Protein AF-A0A2U1K1A1-F1 (afdb_monomer_lite)

Structure (mmCIF, N/CA/C/O backbone):
data_AF-A0A2U1K1A1-F1
#
_entry.id   AF-A0A2U1K1A1-F1
#
loop_
_atom_site.group_PDB
_atom_site.id
_atom_site.type_symbol
_atom_site.label_atom_id
_atom_site.label_alt_id
_atom_site.label_comp_id
_atom_site.label_asym_id
_atom_site.label_entity_id
_atom_site.label_seq_id
_atom_site.pdbx_PDB_ins_code
_atom_site.Cartn_x
_atom_site.Cartn_y
_atom_site.Cartn_z
_atom_site.occupancy
_atom_site.B_iso_or_equiv
_atom_site.auth_seq_id
_atom_site.auth_comp_id
_atom_site.auth_asym_id
_atom_site.auth_atom_id
_atom_site.pdbx_PDB_model_num
ATOM 1 N N . MET A 1 1 ? 5.881 7.311 19.496 1.00 41.12 1 MET A N 1
ATOM 2 C CA . MET A 1 1 ? 6.288 6.744 18.192 1.00 41.12 1 MET A CA 1
ATOM 3 C C . MET A 1 1 ? 5.574 5.404 17.984 1.00 41.12 1 MET A C 1
ATOM 5 O O . MET A 1 1 ? 6.234 4.390 17.945 1.00 41.12 1 MET A O 1
ATOM 9 N N . ALA A 1 2 ? 4.234 5.374 17.932 1.00 51.03 2 ALA A N 1
ATOM 10 C CA . ALA A 1 2 ? 3.464 4.131 18.134 1.00 51.03 2 ALA A CA 1
ATOM 11 C C . ALA A 1 2 ? 2.383 3.865 17.063 1.00 51.03 2 ALA A C 1
ATOM 13 O O . ALA A 1 2 ? 1.379 3.236 17.365 1.00 51.03 2 ALA A O 1
ATOM 14 N N . ASN A 1 3 ? 2.528 4.383 15.834 1.00 74.25 3 ASN A N 1
ATOM 15 C CA . ASN A 1 3 ? 1.494 4.192 14.803 1.00 74.25 3 ASN A CA 1
ATOM 16 C C . ASN A 1 3 ? 1.885 3.217 13.686 1.00 74.25 3 ASN A C 1
ATOM 18 O O . ASN A 1 3 ? 1.062 2.397 13.295 1.00 74.25 3 ASN A O 1
ATOM 22 N N . ILE A 1 4 ? 3.131 3.254 13.208 1.00 80.25 4 ILE A N 1
ATOM 23 C CA . ILE A 1 4 ? 3.575 2.371 12.118 1.00 80.25 4 ILE A CA 1
ATOM 24 C C . ILE A 1 4 ? 3.645 0.913 12.566 1.00 80.25 4 ILE A C 1
ATOM 26 O O . ILE A 1 4 ? 3.172 0.046 11.839 1.00 80.25 4 ILE A O 1
ATOM 30 N N . ASP A 1 5 ? 4.144 0.643 13.772 1.00 84.19 5 ASP A N 1
ATOM 31 C CA . ASP A 1 5 ? 4.191 -0.722 14.313 1.00 84.1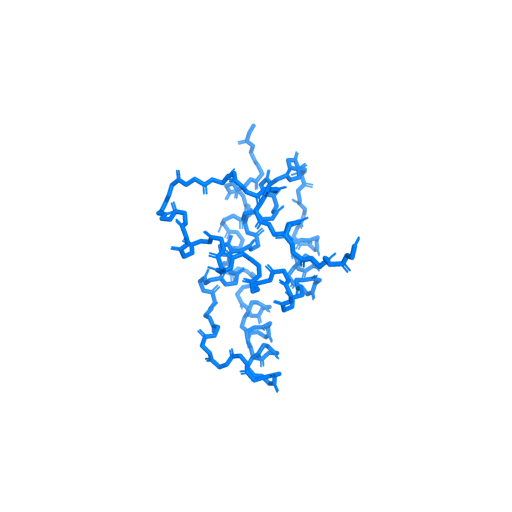9 5 ASP A CA 1
ATOM 32 C C . ASP A 1 5 ? 2.782 -1.330 14.405 1.00 84.19 5 ASP A C 1
ATOM 34 O O . ASP A 1 5 ? 2.551 -2.452 13.962 1.00 84.19 5 ASP A O 1
ATOM 38 N N . GLN A 1 6 ? 1.802 -0.535 14.843 1.00 86.12 6 GLN A N 1
ATOM 39 C CA . GLN A 1 6 ? 0.396 -0.935 14.885 1.00 86.12 6 GLN A CA 1
ATOM 40 C C . GLN A 1 6 ? -0.198 -1.162 13.480 1.00 86.12 6 GLN A C 1
ATOM 42 O O . GLN A 1 6 ? -0.974 -2.093 13.274 1.00 86.12 6 GLN A O 1
ATOM 47 N N . ILE A 1 7 ? 0.167 -0.344 12.486 1.00 87.56 7 ILE A N 1
ATOM 48 C CA . ILE A 1 7 ? -0.242 -0.574 11.090 1.00 87.56 7 ILE A CA 1
ATOM 49 C C . ILE A 1 7 ? 0.341 -1.894 10.570 1.00 87.56 7 ILE A C 1
ATOM 51 O O . ILE A 1 7 ? -0.359 -2.637 9.882 1.00 87.56 7 ILE A O 1
ATOM 55 N N . ARG A 1 8 ? 1.596 -2.209 10.916 1.00 89.31 8 ARG A N 1
ATOM 56 C CA . ARG A 1 8 ? 2.252 -3.472 10.541 1.00 89.31 8 ARG A CA 1
ATOM 57 C C . ARG A 1 8 ? 1.527 -4.687 11.110 1.00 89.31 8 ARG A C 1
ATOM 59 O O . ARG A 1 8 ? 1.343 -5.662 10.385 1.00 89.31 8 ARG A O 1
ATOM 66 N N . GLU A 1 9 ? 1.030 -4.605 12.340 1.00 90.88 9 GLU A N 1
ATOM 67 C CA . GLU A 1 9 ? 0.197 -5.658 12.938 1.00 90.88 9 GLU A CA 1
ATOM 68 C C . GLU A 1 9 ? -1.124 -5.868 12.181 1.00 90.88 9 GLU A C 1
ATOM 70 O O . GLU A 1 9 ? -1.597 -6.996 12.039 1.00 90.88 9 GLU A O 1
ATOM 75 N N . TRP A 1 10 ? -1.708 -4.803 11.625 1.00 92.62 10 TRP A N 1
ATOM 76 C CA . TRP A 1 10 ? -2.950 -4.894 10.854 1.00 92.62 10 TRP A CA 1
ATOM 77 C C . TRP A 1 10 ? -2.792 -5.490 9.455 1.00 92.62 10 TRP A C 1
ATOM 79 O O . TRP A 1 10 ? -3.819 -5.727 8.815 1.00 92.62 10 TRP A O 1
ATOM 89 N N . LYS A 1 11 ? -1.568 -5.787 8.983 1.00 92.94 11 LYS A N 1
ATOM 90 C CA . LYS A 1 11 ? -1.328 -6.353 7.640 1.00 92.94 11 LYS A CA 1
ATOM 91 C C . LYS A 1 11 ? -2.208 -7.576 7.369 1.00 92.94 11 LYS A C 1
ATOM 93 O O . LYS A 1 11 ? -2.818 -7.660 6.309 1.00 92.94 11 LYS A O 1
ATOM 98 N N . GLN A 1 12 ? -2.329 -8.493 8.333 1.00 93.06 12 GLN A N 1
ATOM 99 C CA . GLN A 1 12 ? -3.175 -9.686 8.178 1.00 93.06 12 GLN A CA 1
ATOM 100 C C . GLN A 1 12 ? -4.665 -9.340 8.071 1.00 93.06 12 GLN A C 1
ATOM 102 O O . GLN A 1 12 ? -5.376 -9.924 7.260 1.00 93.06 12 GLN A O 1
ATOM 107 N N . THR A 1 13 ? -5.133 -8.356 8.839 1.00 93.81 13 THR A N 1
ATOM 108 C CA . THR A 1 13 ? -6.533 -7.910 8.825 1.00 93.81 13 THR A CA 1
ATOM 109 C C . THR A 1 13 ? -6.914 -7.264 7.495 1.00 93.81 13 THR A C 1
ATOM 111 O O . THR A 1 13 ? -8.018 -7.477 7.000 1.00 93.81 13 THR A O 1
ATOM 114 N N . VAL A 1 14 ? -6.012 -6.474 6.903 1.00 94.88 14 VAL A N 1
ATOM 115 C CA . VAL A 1 14 ? -6.255 -5.785 5.622 1.00 94.88 14 VAL A CA 1
ATOM 116 C C . VAL A 1 14 ? -5.773 -6.573 4.405 1.00 94.88 14 VAL A C 1
ATOM 118 O O . VAL A 1 14 ? -5.956 -6.116 3.281 1.00 94.88 14 VAL A O 1
ATOM 121 N N . TYR A 1 15 ? -5.215 -7.768 4.599 1.00 95.31 15 TYR A N 1
ATOM 122 C CA . TYR A 1 15 ? -4.770 -8.654 3.525 1.00 95.31 15 TYR A CA 1
ATOM 123 C C . TYR A 1 15 ? -5.794 -8.842 2.390 1.00 95.31 15 TYR A C 1
ATOM 125 O O . TYR A 1 15 ? -5.406 -8.656 1.239 1.00 95.31 15 TYR A O 1
ATOM 133 N N . PRO A 1 16 ? -7.094 -9.123 2.642 1.00 95.31 16 PRO A N 1
ATOM 134 C CA . PRO A 1 16 ? -8.067 -9.246 1.551 1.00 95.31 16 PRO A CA 1
ATOM 135 C C . PRO A 1 16 ? -8.235 -7.948 0.745 1.00 95.31 16 PRO A C 1
ATOM 137 O O . PRO A 1 16 ? -8.493 -7.989 -0.453 1.00 95.31 16 PRO A O 1
ATOM 140 N N . VAL A 1 17 ? -8.049 -6.789 1.383 1.00 95.62 17 VAL A N 1
ATOM 141 C CA . VAL A 1 17 ? -8.103 -5.480 0.718 1.00 95.62 17 VAL A CA 1
ATOM 142 C C . VAL A 1 17 ? -6.870 -5.275 -0.162 1.00 95.62 17 VAL A C 1
ATOM 144 O O . VAL A 1 17 ? -6.988 -4.794 -1.286 1.00 95.62 17 VAL A O 1
ATOM 147 N N . LEU A 1 18 ? -5.691 -5.668 0.328 1.00 95.69 18 LEU A N 1
ATOM 148 C CA . LEU A 1 18 ? -4.449 -5.616 -0.446 1.00 95.69 18 LEU A CA 1
ATOM 149 C C . LEU A 1 18 ? -4.505 -6.545 -1.659 1.00 95.69 18 LEU A C 1
ATOM 151 O O . LEU A 1 18 ? -4.134 -6.125 -2.748 1.00 95.69 18 LEU A O 1
ATOM 155 N N . ALA A 1 19 ? -5.013 -7.768 -1.487 1.00 96.00 19 ALA A N 1
ATOM 156 C CA . ALA A 1 19 ? -5.207 -8.711 -2.584 1.00 96.00 19 ALA A CA 1
ATOM 157 C C . ALA A 1 19 ? -6.125 -8.121 -3.666 1.00 96.00 19 ALA A C 1
ATOM 159 O O . ALA A 1 19 ? -5.749 -8.083 -4.832 1.00 96.00 19 ALA A O 1
ATOM 160 N N . SER A 1 20 ? -7.263 -7.542 -3.267 1.00 96.38 20 SER A N 1
ATOM 161 C CA . SER A 1 20 ? -8.175 -6.873 -4.202 1.00 96.38 20 SER A CA 1
ATOM 162 C C . SER A 1 20 ? -7.523 -5.689 -4.931 1.00 96.38 20 SER A C 1
ATOM 164 O O . SER A 1 20 ? -7.777 -5.488 -6.116 1.00 96.38 20 SER A O 1
ATOM 166 N N . LYS A 1 21 ? -6.655 -4.921 -4.261 1.00 95.44 21 LYS A N 1
ATOM 167 C CA . LYS A 1 21 ? -5.913 -3.818 -4.891 1.00 95.44 21 LYS A CA 1
ATOM 168 C C . LYS A 1 21 ? -4.849 -4.316 -5.878 1.00 95.44 21 LYS A C 1
ATOM 170 O O . LYS A 1 21 ? -4.643 -3.693 -6.914 1.00 95.44 21 LYS A O 1
ATOM 175 N N . VAL A 1 22 ? -4.182 -5.428 -5.579 1.00 96.12 22 VAL A N 1
ATOM 176 C CA . VAL A 1 22 ? -3.234 -6.061 -6.510 1.00 96.12 22 VAL A CA 1
ATOM 177 C C . VAL A 1 22 ? -3.962 -6.573 -7.750 1.00 96.12 22 VAL A C 1
ATOM 179 O O . VAL A 1 22 ? -3.533 -6.282 -8.861 1.00 96.12 22 VAL A O 1
ATOM 182 N N . GLU A 1 23 ? -5.101 -7.246 -7.575 1.00 95.50 23 GLU A N 1
ATOM 183 C CA . GLU A 1 23 ? -5.954 -7.677 -8.689 1.00 95.50 23 GLU A CA 1
ATOM 184 C C . GLU A 1 23 ? -6.420 -6.489 -9.549 1.00 95.50 23 GLU A C 1
ATOM 186 O O . GLU A 1 23 ? -6.425 -6.578 -10.774 1.00 95.50 23 GLU A O 1
ATOM 191 N N . GLU A 1 24 ? -6.759 -5.352 -8.932 1.00 94.94 24 GLU A N 1
ATOM 192 C CA . GLU A 1 24 ? -7.078 -4.109 -9.647 1.00 94.94 24 GLU A CA 1
ATOM 193 C C . GLU A 1 24 ? -5.895 -3.622 -10.498 1.00 94.94 24 GLU A C 1
ATOM 195 O O . GLU A 1 24 ? -6.082 -3.248 -11.654 1.00 94.94 24 GLU A O 1
ATOM 200 N N . PHE A 1 25 ? -4.672 -3.649 -9.961 1.00 93.88 25 PHE A N 1
ATOM 201 C CA . PHE A 1 25 ? -3.473 -3.266 -10.711 1.00 93.88 25 PHE A CA 1
ATOM 202 C C . PHE A 1 25 ? -3.194 -4.225 -11.872 1.00 93.88 25 PHE A C 1
ATOM 204 O O . PHE A 1 25 ? -2.910 -3.768 -12.981 1.00 93.88 25 PHE A O 1
ATOM 211 N N . HIS A 1 26 ? -3.348 -5.532 -11.653 1.00 94.44 26 HIS A N 1
ATOM 212 C CA . HIS A 1 26 ? -3.242 -6.549 -12.705 1.00 94.44 26 HIS A CA 1
ATOM 213 C C . HIS A 1 26 ? -4.269 -6.303 -13.811 1.00 94.44 26 HIS A C 1
ATOM 215 O O . HIS A 1 26 ? -3.926 -6.298 -14.987 1.00 94.44 26 HIS A O 1
ATOM 221 N N . LEU A 1 27 ? -5.513 -5.979 -13.452 1.00 93.38 27 LEU A N 1
ATOM 222 C CA . LEU A 1 27 ? -6.576 -5.709 -14.422 1.00 93.38 27 LEU A CA 1
ATOM 223 C C . LEU A 1 27 ? -6.268 -4.513 -15.343 1.00 93.38 27 LEU A C 1
ATOM 225 O O . LEU A 1 27 ? -6.736 -4.470 -16.480 1.00 93.38 27 LEU A O 1
ATOM 229 N N . ILE A 1 28 ? -5.477 -3.548 -14.869 1.00 91.69 28 ILE A N 1
ATOM 230 C CA . ILE A 1 28 ? -5.053 -2.361 -15.631 1.00 91.69 28 ILE A CA 1
ATOM 231 C C . ILE A 1 28 ? -3.761 -2.639 -16.439 1.00 91.69 28 ILE A C 1
ATOM 233 O O . ILE A 1 28 ? -3.302 -1.787 -17.197 1.00 91.69 28 ILE A O 1
ATOM 237 N N . GLY A 1 29 ? -3.201 -3.850 -16.339 1.00 89.44 29 GLY A N 1
ATOM 238 C CA . GLY A 1 29 ? -2.039 -4.318 -17.101 1.00 89.44 29 GLY A CA 1
ATOM 239 C C . GLY A 1 29 ? -0.721 -4.333 -16.323 1.00 89.44 29 GLY A C 1
ATOM 240 O O . GLY A 1 29 ? 0.342 -4.447 -16.930 1.00 89.44 29 GLY A O 1
ATOM 241 N N . TYR A 1 30 ? -0.763 -4.204 -14.993 1.00 88.50 30 TYR A N 1
ATOM 242 C CA . TYR A 1 30 ? 0.422 -4.240 -14.128 1.00 88.50 30 TYR A CA 1
ATOM 243 C C . TYR A 1 30 ? 0.587 -5.598 -13.444 1.00 88.50 30 TYR A C 1
ATOM 245 O O . TYR A 1 30 ? 0.657 -5.680 -12.221 1.00 88.50 30 TYR A O 1
ATOM 253 N N . ASP A 1 31 ? 0.680 -6.664 -14.237 1.00 86.56 31 ASP A N 1
ATOM 254 C CA . ASP A 1 31 ? 0.664 -8.070 -13.789 1.00 86.56 31 ASP A CA 1
ATOM 255 C C . ASP A 1 31 ? 1.788 -8.452 -12.810 1.00 86.56 31 ASP A C 1
ATOM 257 O O . ASP A 1 31 ? 1.720 -9.473 -12.128 1.00 86.56 31 ASP A O 1
ATOM 261 N N . THR A 1 32 ? 2.849 -7.649 -12.735 1.00 88.44 32 THR A N 1
ATOM 262 C CA . THR A 1 32 ? 3.991 -7.908 -11.851 1.00 88.44 32 THR A CA 1
ATOM 263 C C . THR A 1 32 ? 3.782 -7.400 -10.430 1.00 88.44 32 THR A C 1
ATOM 265 O O . THR A 1 32 ? 4.617 -7.685 -9.581 1.00 88.44 32 THR A O 1
ATOM 268 N N . ALA A 1 33 ? 2.718 -6.636 -10.159 1.00 92.00 33 ALA A N 1
ATOM 269 C CA . ALA A 1 33 ? 2.490 -6.071 -8.834 1.00 92.00 33 ALA A CA 1
ATOM 270 C C . ALA A 1 33 ? 2.270 -7.173 -7.789 1.00 92.00 33 ALA A C 1
ATOM 272 O O . ALA A 1 33 ? 1.441 -8.065 -7.979 1.00 92.00 33 ALA A O 1
ATOM 273 N N . THR A 1 34 ? 2.982 -7.096 -6.667 1.00 94.56 34 THR A N 1
ATOM 274 C CA . THR A 1 34 ? 2.837 -8.040 -5.549 1.00 94.56 34 THR A CA 1
ATOM 275 C C . THR A 1 34 ? 2.205 -7.387 -4.322 1.00 94.56 34 THR A C 1
ATOM 277 O O . THR A 1 34 ? 2.269 -6.172 -4.123 1.00 94.56 34 THR A O 1
ATOM 280 N N . ILE A 1 35 ? 1.600 -8.206 -3.454 1.00 94.62 35 ILE A N 1
ATOM 281 C CA . ILE A 1 35 ? 1.019 -7.737 -2.185 1.00 94.62 35 ILE A CA 1
ATOM 282 C C . ILE A 1 35 ? 2.093 -7.075 -1.316 1.00 94.62 35 ILE A C 1
ATOM 284 O O . ILE A 1 35 ? 1.836 -6.041 -0.702 1.00 94.62 35 ILE A O 1
ATOM 288 N N . GLU A 1 36 ? 3.293 -7.650 -1.281 1.00 93.38 36 GLU A N 1
ATOM 289 C CA . GLU A 1 36 ? 4.448 -7.107 -0.571 1.00 93.38 36 GLU A CA 1
ATOM 290 C C . GLU A 1 36 ? 4.839 -5.717 -1.084 1.00 93.38 36 GLU A C 1
ATOM 292 O O . GLU A 1 36 ? 4.952 -4.799 -0.277 1.00 93.38 36 GLU A O 1
ATOM 297 N N . GLU A 1 37 ? 4.980 -5.520 -2.395 1.00 92.19 37 GLU A N 1
ATOM 298 C CA . GLU A 1 37 ? 5.339 -4.208 -2.957 1.00 92.19 37 GLU A CA 1
ATOM 299 C C . GLU A 1 37 ? 4.262 -3.154 -2.687 1.00 92.19 37 GLU A C 1
ATOM 301 O O . GLU A 1 37 ? 4.571 -2.036 -2.272 1.00 92.19 37 GLU A O 1
ATOM 306 N N . VAL A 1 38 ? 2.986 -3.509 -2.869 1.00 93.75 38 VAL A N 1
ATOM 307 C CA . VAL A 1 38 ? 1.859 -2.611 -2.576 1.00 93.75 38 VAL A CA 1
ATOM 308 C C . VAL A 1 38 ? 1.834 -2.237 -1.093 1.00 93.75 38 VAL A C 1
ATOM 310 O O . VAL A 1 38 ? 1.597 -1.076 -0.745 1.00 93.75 38 VAL A O 1
ATOM 313 N N . TRP A 1 39 ? 2.114 -3.197 -0.211 1.00 94.69 39 TRP A N 1
ATOM 314 C CA . TRP A 1 39 ? 2.189 -2.967 1.226 1.00 94.69 39 TRP A CA 1
ATOM 315 C C . TRP A 1 39 ? 3.334 -2.025 1.606 1.00 94.69 39 TRP A C 1
ATOM 317 O O . TRP A 1 39 ? 3.102 -1.037 2.302 1.00 94.69 39 TRP A O 1
ATOM 327 N N . GLU A 1 40 ? 4.550 -2.280 1.127 1.00 92.50 40 GLU A N 1
ATOM 328 C CA . GLU A 1 40 ? 5.708 -1.432 1.425 1.00 92.50 40 GLU A CA 1
ATOM 329 C C . GLU A 1 40 ? 5.542 -0.018 0.845 1.00 92.50 40 GLU A C 1
ATOM 331 O O . GLU A 1 40 ? 5.832 0.974 1.521 1.00 92.50 40 GLU A O 1
ATOM 336 N N . CYS A 1 41 ? 4.965 0.105 -0.355 1.00 92.12 41 CYS A N 1
ATOM 337 C CA . CYS A 1 41 ? 4.596 1.393 -0.943 1.00 92.12 41 CYS A CA 1
ATOM 338 C C . CYS A 1 41 ? 3.627 2.176 -0.041 1.00 92.12 41 CYS A C 1
ATOM 340 O O . CYS A 1 41 ? 3.792 3.383 0.180 1.00 92.12 41 CYS A O 1
ATOM 342 N N . LEU A 1 42 ? 2.614 1.497 0.504 1.00 92.25 42 LEU A N 1
ATOM 343 C CA . LEU A 1 42 ? 1.653 2.101 1.421 1.00 92.25 42 LEU A CA 1
ATOM 344 C C . LEU A 1 42 ? 2.324 2.542 2.728 1.00 92.25 42 LEU A C 1
ATOM 346 O O . LEU A 1 42 ? 2.100 3.669 3.168 1.00 92.25 42 LEU A O 1
ATOM 350 N N . ILE A 1 43 ? 3.166 1.699 3.328 1.00 90.62 43 ILE A N 1
ATOM 351 C CA . ILE A 1 43 ? 3.892 2.026 4.564 1.00 90.62 43 ILE A CA 1
ATOM 352 C C . ILE A 1 43 ? 4.775 3.254 4.356 1.00 90.62 43 ILE A C 1
ATOM 354 O O . ILE A 1 43 ? 4.646 4.217 5.111 1.00 90.62 43 ILE A O 1
ATOM 358 N N . ALA A 1 44 ? 5.561 3.293 3.278 1.00 88.75 44 ALA A N 1
ATOM 359 C CA . ALA A 1 44 ? 6.381 4.453 2.938 1.00 88.75 44 ALA A CA 1
ATOM 360 C C . ALA A 1 44 ? 5.537 5.731 2.765 1.00 88.75 44 ALA A C 1
ATOM 362 O O . ALA A 1 44 ? 5.959 6.828 3.139 1.00 88.75 44 ALA A O 1
ATOM 363 N N . LYS A 1 45 ? 4.318 5.618 2.218 1.00 87.25 45 LYS A N 1
ATOM 364 C CA . LYS A 1 45 ? 3.376 6.742 2.088 1.00 87.25 45 LYS A CA 1
ATOM 365 C C . LYS A 1 45 ? 2.832 7.220 3.437 1.00 87.25 45 LYS A C 1
ATOM 367 O O . LYS A 1 45 ? 2.715 8.431 3.635 1.00 87.25 45 LYS A O 1
ATOM 372 N N . LEU A 1 46 ? 2.506 6.307 4.349 1.00 87.44 46 LEU A N 1
ATOM 373 C CA . LEU A 1 46 ? 1.972 6.631 5.677 1.00 87.44 46 LEU A CA 1
ATOM 374 C C . LEU A 1 46 ? 3.059 7.179 6.615 1.00 87.44 46 LEU A C 1
ATOM 376 O O . LEU A 1 46 ? 2.80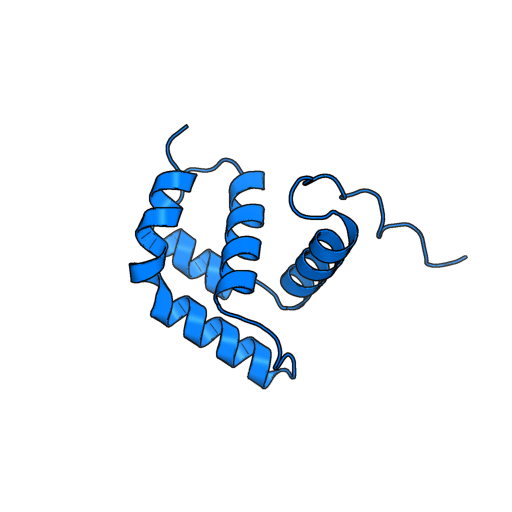9 8.131 7.357 1.00 87.44 46 LEU A O 1
ATOM 380 N N . GLU A 1 47 ? 4.284 6.657 6.526 1.00 85.25 47 GLU A N 1
ATOM 381 C CA . GLU A 1 47 ? 5.450 7.137 7.278 1.00 85.25 47 GLU A CA 1
ATOM 382 C C . GLU A 1 47 ? 5.746 8.617 7.009 1.00 85.25 47 GLU A C 1
ATOM 384 O O . GLU A 1 47 ? 6.034 9.372 7.942 1.00 85.25 47 GLU A O 1
ATOM 389 N N . ARG A 1 48 ? 5.586 9.069 5.756 1.00 80.56 48 ARG A N 1
ATOM 390 C CA . ARG A 1 48 ? 5.775 10.480 5.376 1.00 80.56 48 ARG A CA 1
ATOM 391 C C . ARG A 1 48 ? 4.806 11.433 6.076 1.00 80.56 48 ARG A C 1
ATOM 393 O O . ARG A 1 48 ? 5.167 12.578 6.334 1.00 80.56 48 ARG A O 1
ATOM 400 N N . LYS A 1 49 ? 3.588 10.983 6.384 1.00 77.19 49 LYS A N 1
ATOM 401 C CA . LYS A 1 49 ? 2.540 11.830 6.973 1.00 77.19 49 LYS A CA 1
ATOM 402 C C . LYS A 1 49 ? 2.619 11.934 8.497 1.00 77.19 49 LYS A C 1
ATOM 404 O O . LYS A 1 49 ? 2.116 12.905 9.046 1.00 77.19 49 LYS A O 1
ATOM 409 N N . LYS A 1 50 ? 3.277 10.985 9.181 1.00 71.19 50 LYS A N 1
ATOM 410 C CA . LYS A 1 50 ? 3.441 10.958 10.655 1.00 71.19 50 LYS A CA 1
ATOM 411 C C . LYS A 1 50 ? 2.129 11.155 11.442 1.00 71.19 50 LYS A C 1
ATOM 413 O O . LYS A 1 50 ? 2.132 11.711 12.539 1.00 71.19 50 LYS A O 1
ATOM 418 N N . GLU A 1 51 ? 1.012 10.685 10.895 1.00 78.06 51 GLU A N 1
ATOM 419 C CA . GLU A 1 51 ? -0.314 10.773 11.514 1.00 78.06 51 GLU A CA 1
ATOM 420 C C . GLU A 1 51 ? -0.669 9.497 12.289 1.00 78.06 51 GLU A C 1
ATOM 422 O O . GLU A 1 51 ? -0.049 8.445 12.125 1.00 78.06 51 GLU A O 1
ATOM 427 N N . VAL A 1 52 ? -1.690 9.592 13.146 1.00 77.81 52 VAL A N 1
ATOM 428 C CA . VAL A 1 52 ? -2.269 8.431 13.830 1.00 77.81 52 VAL A CA 1
ATOM 429 C C . VAL A 1 52 ? 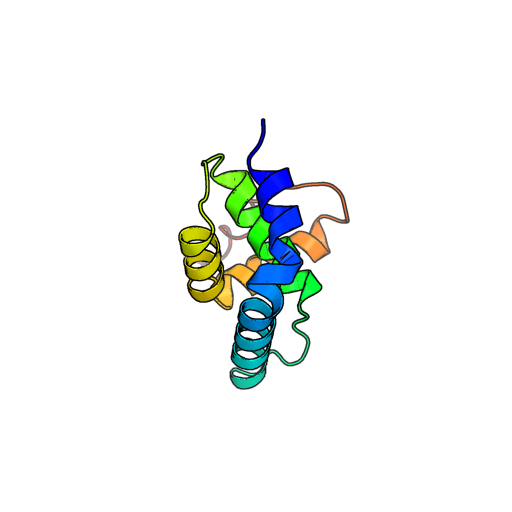-3.388 7.852 12.969 1.00 77.81 52 VAL A C 1
ATOM 431 O O . VAL A 1 52 ? -4.474 8.427 12.905 1.00 77.81 52 VAL A O 1
ATOM 434 N N . TYR A 1 53 ? -3.144 6.705 12.337 1.00 84.50 53 TYR A N 1
ATOM 435 C CA . TYR A 1 53 ? -4.135 6.020 11.511 1.00 84.50 53 TYR A CA 1
ATOM 436 C C . TYR A 1 53 ? -5.021 5.062 12.313 1.00 84.50 53 TYR A C 1
ATOM 438 O O . TYR A 1 53 ? -4.566 4.348 13.209 1.00 84.50 53 TYR A O 1
ATOM 446 N N . LYS A 1 54 ? -6.305 5.020 11.949 1.00 89.19 54 LYS A N 1
ATOM 447 C CA . LYS A 1 54 ? -7.275 3.990 12.362 1.00 89.19 54 LYS A CA 1
ATOM 448 C C . LYS A 1 54 ? -7.455 2.951 11.250 1.00 89.19 54 LYS A C 1
ATOM 450 O O . LYS A 1 54 ? -7.237 3.261 10.083 1.00 89.19 54 LYS A O 1
ATOM 455 N N . LEU A 1 55 ? -7.956 1.757 11.580 1.00 88.25 55 LEU A N 1
ATOM 456 C CA . LEU A 1 55 ? -8.131 0.663 10.610 1.00 88.25 55 LEU A CA 1
ATOM 457 C C . LEU A 1 55 ? -8.938 1.072 9.362 1.00 88.25 55 LEU A C 1
ATOM 459 O O . LEU A 1 55 ? -8.524 0.796 8.243 1.00 88.25 55 LEU A O 1
ATOM 463 N N . HIS A 1 56 ? -10.053 1.790 9.525 1.00 90.44 56 HIS A N 1
ATOM 464 C CA . HIS A 1 56 ? -10.847 2.256 8.380 1.00 90.44 56 HIS A CA 1
ATOM 465 C C . HIS A 1 56 ? -10.094 3.269 7.500 1.00 90.44 56 HIS A C 1
ATOM 467 O O . HIS A 1 56 ? -10.300 3.301 6.291 1.00 90.44 56 HIS A O 1
ATOM 473 N N . GLN A 1 57 ? -9.203 4.078 8.085 1.00 90.81 57 GLN A N 1
ATOM 474 C CA . GLN A 1 57 ? -8.359 5.007 7.330 1.00 90.81 57 GLN A CA 1
ATOM 475 C C . GLN A 1 57 ? -7.257 4.263 6.580 1.00 90.81 57 GLN A C 1
ATOM 477 O O . GLN A 1 57 ? -6.931 4.655 5.467 1.00 90.81 57 GLN A O 1
ATOM 482 N N . LEU A 1 58 ? -6.724 3.177 7.152 1.00 90.94 58 LEU A N 1
ATOM 483 C CA . LEU A 1 58 ? -5.782 2.293 6.466 1.00 90.94 58 LEU A CA 1
ATOM 484 C C . LEU A 1 58 ? -6.438 1.651 5.237 1.00 90.94 58 LEU A C 1
ATOM 486 O O . LEU A 1 58 ? -5.881 1.714 4.149 1.00 90.94 58 LEU A O 1
ATOM 490 N N . VAL A 1 59 ? -7.650 1.112 5.389 1.00 92.88 59 VAL A N 1
ATOM 491 C CA . VAL A 1 59 ? -8.426 0.554 4.268 1.00 92.88 59 VAL A CA 1
ATOM 492 C C . VAL A 1 59 ? -8.673 1.611 3.188 1.00 92.88 59 VAL A C 1
ATOM 494 O O . VAL A 1 59 ? -8.419 1.362 2.012 1.00 92.88 59 VAL A O 1
ATOM 497 N N . ALA A 1 60 ? -9.095 2.818 3.577 1.00 93.25 60 ALA A N 1
ATOM 498 C CA . ALA A 1 60 ? -9.272 3.921 2.634 1.00 93.25 60 ALA A CA 1
ATOM 499 C C . ALA A 1 60 ? -7.955 4.316 1.943 1.00 93.25 60 ALA A C 1
ATOM 501 O O . ALA A 1 60 ? -7.949 4.615 0.752 1.00 93.25 60 ALA A O 1
ATOM 502 N N . ALA A 1 61 ? -6.831 4.298 2.664 1.00 91.69 61 ALA A N 1
ATOM 503 C CA . ALA A 1 61 ? -5.517 4.592 2.105 1.00 91.69 61 ALA A CA 1
ATOM 504 C C . ALA A 1 61 ? -5.069 3.536 1.085 1.00 91.69 61 ALA A C 1
ATOM 506 O O . ALA A 1 61 ? -4.483 3.918 0.075 1.00 91.69 61 ALA A O 1
ATOM 507 N N . ILE A 1 62 ? -5.383 2.253 1.315 1.00 94.38 62 ILE A N 1
ATOM 508 C CA . ILE A 1 62 ? -5.137 1.177 0.344 1.00 94.38 62 ILE A CA 1
ATOM 509 C C . ILE A 1 62 ? -5.912 1.462 -0.938 1.00 94.38 62 ILE A C 1
ATOM 511 O O . ILE A 1 62 ? -5.311 1.523 -2.002 1.00 94.38 62 ILE A O 1
ATOM 515 N N . PHE A 1 63 ? -7.222 1.708 -0.854 1.00 92.88 63 PHE A N 1
ATOM 516 C CA . PHE A 1 63 ? -8.035 1.957 -2.049 1.00 92.88 63 PHE A CA 1
ATOM 517 C C . PHE A 1 63 ? -7.660 3.242 -2.793 1.00 92.88 63 PHE A C 1
ATOM 519 O O . PHE A 1 63 ? -7.718 3.261 -4.020 1.00 92.88 63 PHE A O 1
ATOM 526 N N . ASN A 1 64 ? -7.228 4.275 -2.069 1.00 93.25 64 ASN A N 1
ATOM 527 C CA . ASN A 1 64 ? -6.757 5.534 -2.644 1.00 93.25 64 ASN A CA 1
ATOM 528 C C . ASN A 1 64 ? -5.320 5.468 -3.185 1.00 93.25 64 ASN A C 1
ATOM 530 O O . ASN A 1 64 ? -4.817 6.483 -3.668 1.00 93.25 64 ASN A O 1
ATOM 534 N N . LEU A 1 65 ? -4.626 4.332 -3.067 1.00 93.12 65 LEU A N 1
ATOM 535 C CA . LEU A 1 65 ? -3.323 4.161 -3.692 1.00 93.12 65 LEU A CA 1
ATOM 536 C C . LEU A 1 65 ? -3.511 4.058 -5.206 1.00 93.12 65 LEU A C 1
ATOM 538 O O . LEU A 1 65 ? -4.103 3.102 -5.709 1.00 93.12 65 LEU A O 1
ATOM 542 N N . SER A 1 66 ? -3.018 5.066 -5.919 1.00 91.50 66 SER A N 1
ATOM 543 C CA . SER A 1 66 ? -3.076 5.087 -7.378 1.00 91.50 66 SER A CA 1
ATOM 544 C C . SER A 1 66 ? -1.918 4.305 -7.995 1.00 91.50 66 SER A C 1
ATOM 546 O O . SER A 1 66 ? -0.821 4.243 -7.437 1.00 91.50 66 SER A O 1
ATOM 548 N N . VAL A 1 67 ? -2.143 3.778 -9.199 1.00 89.81 67 VAL A N 1
ATOM 549 C CA . VAL A 1 67 ? -1.099 3.128 -10.005 1.00 89.81 67 VAL A CA 1
ATOM 550 C C . VAL A 1 67 ? 0.090 4.068 -10.233 1.00 89.81 67 VAL A C 1
ATOM 552 O O . VAL A 1 67 ? 1.235 3.648 -10.134 1.00 89.81 67 VAL A O 1
ATOM 555 N N . ASN A 1 68 ? -0.159 5.360 -10.468 1.00 89.94 68 ASN A N 1
ATOM 556 C CA . ASN A 1 68 ? 0.907 6.342 -10.672 1.00 89.94 68 ASN A CA 1
ATOM 557 C C . ASN A 1 68 ? 1.808 6.492 -9.434 1.00 89.94 68 ASN A C 1
ATOM 559 O O . ASN A 1 68 ? 3.030 6.539 -9.545 1.00 89.94 68 ASN A O 1
ATOM 563 N N . GLU A 1 69 ? 1.219 6.529 -8.235 1.00 90.25 69 GLU A N 1
ATOM 564 C CA . GLU A 1 69 ? 1.993 6.561 -6.989 1.00 90.25 69 GLU A CA 1
ATOM 565 C C . GLU A 1 69 ? 2.789 5.273 -6.774 1.00 90.25 69 GLU A C 1
ATOM 567 O O . GLU A 1 69 ? 3.939 5.342 -6.343 1.00 90.25 69 GLU A O 1
ATOM 572 N N . TYR A 1 70 ? 2.193 4.123 -7.097 1.00 91.56 70 TYR A N 1
ATOM 573 C CA . TYR A 1 70 ? 2.866 2.829 -7.043 1.00 91.56 70 TYR A CA 1
ATOM 574 C C . TYR A 1 70 ? 4.075 2.780 -7.986 1.00 91.56 70 TYR A C 1
ATOM 576 O O . TYR A 1 70 ? 5.170 2.422 -7.562 1.00 91.56 70 TYR A O 1
ATOM 584 N N . MET A 1 71 ? 3.916 3.224 -9.235 1.00 89.50 71 MET A N 1
ATOM 585 C CA . MET A 1 71 ? 4.995 3.255 -10.226 1.00 89.50 71 MET A CA 1
ATOM 586 C C . MET A 1 71 ? 6.112 4.225 -9.851 1.00 89.50 71 MET A C 1
ATOM 588 O O . MET A 1 71 ? 7.291 3.887 -9.975 1.00 89.50 71 MET A O 1
ATOM 592 N N . ASN A 1 72 ? 5.759 5.407 -9.341 1.00 89.75 72 ASN A N 1
ATOM 593 C CA . ASN A 1 72 ? 6.745 6.353 -8.827 1.00 89.75 72 ASN A CA 1
ATOM 594 C C . ASN A 1 72 ? 7.530 5.743 -7.664 1.00 89.75 72 ASN A C 1
ATOM 596 O O . ASN A 1 72 ? 8.755 5.844 -7.630 1.00 89.75 72 ASN A O 1
ATOM 600 N N . TRP A 1 73 ? 6.844 5.075 -6.734 1.00 90.62 73 TRP A N 1
ATOM 601 C CA . TRP A 1 73 ? 7.506 4.390 -5.630 1.00 90.62 73 TRP A CA 1
ATOM 602 C C . TRP A 1 73 ? 8.419 3.265 -6.123 1.00 90.62 73 TRP A C 1
ATOM 604 O O . TRP A 1 73 ? 9.570 3.218 -5.710 1.00 90.62 73 TRP A O 1
ATOM 614 N N . LEU A 1 74 ? 7.955 2.411 -7.040 1.00 88.31 74 LEU A N 1
ATOM 615 C CA . LEU A 1 74 ? 8.737 1.300 -7.589 1.00 88.31 74 LEU A CA 1
ATOM 616 C C . LEU A 1 74 ? 10.010 1.795 -8.287 1.00 88.31 74 LEU A C 1
ATOM 618 O O . LEU A 1 74 ? 11.095 1.261 -8.061 1.00 88.31 74 LEU A O 1
ATOM 622 N N . THR A 1 75 ? 9.879 2.860 -9.078 1.00 87.19 75 THR A N 1
ATOM 623 C CA . THR A 1 75 ? 10.996 3.526 -9.757 1.00 87.19 75 THR A CA 1
ATOM 624 C C . THR A 1 75 ? 12.018 4.019 -8.736 1.00 87.19 75 THR A C 1
ATOM 626 O O . THR A 1 75 ? 13.193 3.666 -8.812 1.00 87.19 75 THR A O 1
ATOM 629 N N . ILE A 1 76 ? 11.574 4.770 -7.723 1.00 84.69 76 ILE A N 1
ATOM 630 C CA . ILE A 1 76 ? 12.451 5.278 -6.660 1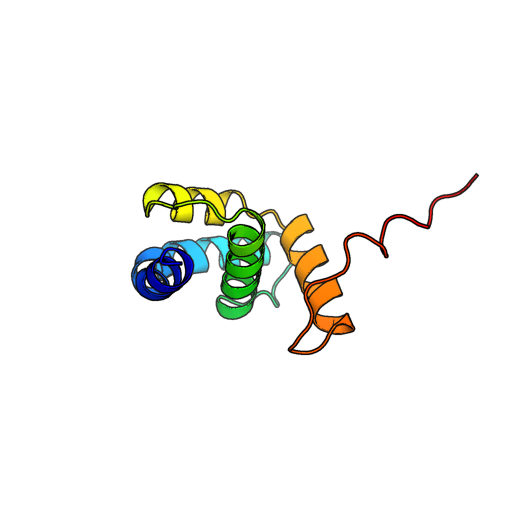.00 84.69 76 ILE A CA 1
ATOM 631 C C . ILE A 1 76 ? 13.121 4.126 -5.902 1.00 84.69 76 ILE A C 1
ATOM 633 O O . ILE A 1 76 ? 14.333 4.163 -5.695 1.00 84.69 76 ILE A O 1
ATOM 637 N N . SER A 1 77 ? 12.375 3.090 -5.525 1.00 80.06 77 SER A N 1
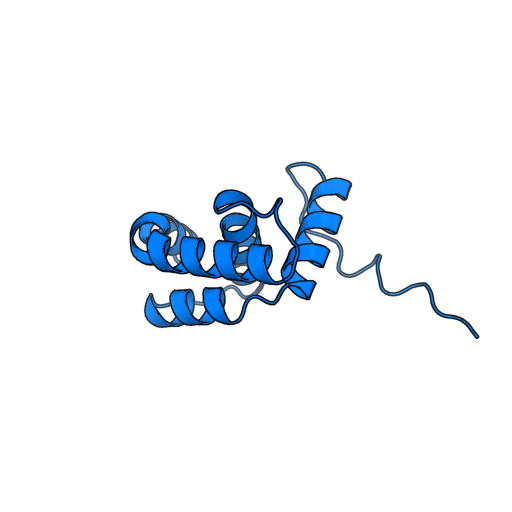ATOM 638 C CA . SER A 1 77 ? 12.892 1.921 -4.807 1.00 80.06 77 SER A CA 1
ATOM 639 C C . SER A 1 77 ? 13.959 1.169 -5.610 1.00 80.06 77 SER A C 1
ATOM 641 O O . SER A 1 77 ? 14.958 0.734 -5.038 1.00 80.06 77 SER A O 1
ATOM 643 N N . ALA A 1 78 ? 13.801 1.073 -6.934 1.00 78.81 78 ALA A N 1
ATOM 644 C CA . ALA A 1 78 ? 14.792 0.466 -7.820 1.00 78.81 78 ALA A CA 1
ATOM 645 C C . ALA A 1 78 ? 16.098 1.277 -7.891 1.00 78.81 78 ALA A C 1
ATOM 647 O O . ALA A 1 78 ? 17.181 0.692 -7.918 1.00 78.81 78 ALA A O 1
ATOM 648 N N . TYR A 1 79 ? 16.014 2.612 -7.875 1.00 72.69 79 TYR A N 1
ATOM 649 C CA . TYR A 1 79 ? 17.196 3.484 -7.877 1.00 72.69 79 TYR A CA 1
ATOM 650 C C . TYR A 1 79 ? 17.885 3.583 -6.518 1.00 72.69 79 TYR A C 1
ATOM 652 O O . TYR A 1 79 ? 19.094 3.798 -6.454 1.00 72.69 79 TYR A O 1
ATOM 660 N N . THR A 1 80 ? 17.124 3.459 -5.433 1.00 62.69 80 THR A N 1
ATOM 661 C CA . THR A 1 80 ? 17.595 3.883 -4.111 1.00 62.69 80 THR A CA 1
ATOM 662 C C . THR A 1 80 ? 18.159 2.733 -3.266 1.00 62.69 80 THR A C 1
ATOM 664 O O . THR A 1 80 ? 18.816 2.960 -2.251 1.00 62.69 80 THR A O 1
ATOM 667 N N . GLY A 1 81 ? 18.006 1.479 -3.705 1.00 55.78 81 GLY A N 1
ATOM 668 C CA . GLY A 1 81 ? 18.429 0.322 -2.916 1.00 55.78 81 GLY A CA 1
ATOM 669 C C . GLY A 1 81 ? 17.711 0.260 -1.555 1.00 55.78 81 GLY A C 1
ATOM 670 O O . GLY A 1 81 ? 16.897 1.121 -1.227 1.00 55.78 81 GLY A O 1
ATOM 671 N N . PRO A 1 82 ? 17.974 -0.761 -0.726 1.00 47.88 82 PRO A N 1
ATOM 672 C CA . PRO A 1 82 ? 17.138 -1.077 0.436 1.00 47.88 82 PRO A CA 1
ATOM 673 C C . PRO A 1 82 ? 17.141 -0.036 1.578 1.00 47.88 82 PRO A C 1
ATOM 675 O O . PRO A 1 82 ? 16.625 -0.352 2.644 1.00 47.88 82 PRO A O 1
ATOM 678 N N . ASN A 1 83 ? 17.731 1.164 1.425 1.00 50.28 83 ASN A N 1
ATOM 679 C CA . ASN A 1 83 ? 17.938 2.074 2.557 1.00 50.28 83 ASN A CA 1
ATOM 680 C C . ASN A 1 83 ? 18.083 3.586 2.266 1.00 50.28 83 ASN A C 1
ATOM 682 O O . ASN A 1 83 ? 18.837 4.269 2.961 1.00 50.28 83 ASN A O 1
ATOM 686 N N . SER A 1 84 ? 17.320 4.176 1.346 1.00 43.53 84 SER A N 1
ATOM 687 C CA . SER A 1 84 ? 17.072 5.623 1.462 1.00 43.53 84 SER A CA 1
ATOM 688 C C . SER A 1 84 ? 15.708 6.053 0.932 1.00 43.53 84 SER A C 1
ATOM 690 O O . SER A 1 84 ? 15.224 5.613 -0.100 1.00 43.53 84 SER A O 1
ATOM 692 N N . LEU A 1 85 ? 15.052 6.931 1.687 1.00 54.94 85 LEU A N 1
ATOM 693 C CA . LEU A 1 85 ? 13.852 7.645 1.271 1.00 54.94 85 LEU A CA 1
ATOM 694 C C . LEU A 1 85 ? 14.207 9.124 1.185 1.00 54.94 85 LEU A C 1
ATOM 696 O O . LEU A 1 85 ? 13.851 9.889 2.072 1.00 54.94 85 LEU A O 1
ATOM 700 N N . GLU A 1 86 ? 14.898 9.524 0.121 1.00 53.34 86 GLU A N 1
ATOM 701 C CA . GLU A 1 86 ? 14.964 10.927 -0.291 1.00 53.34 86 GLU A CA 1
ATOM 702 C C . GLU A 1 86 ? 15.008 11.023 -1.818 1.00 53.34 86 GLU A C 1
ATOM 704 O O . GLU A 1 86 ? 16.066 10.940 -2.430 1.00 53.34 86 GLU A O 1
ATOM 709 N N . SER A 1 87 ? 13.852 11.220 -2.456 1.00 42.75 87 SER A N 1
ATOM 710 C CA . SER A 1 87 ? 13.809 11.778 -3.814 1.00 42.75 87 SER A CA 1
ATOM 711 C C . SER A 1 87 ? 12.439 12.375 -4.141 1.00 42.75 87 SER A C 1
ATOM 713 O O . SER A 1 87 ? 11.678 11.880 -4.960 1.00 42.75 87 SER A O 1
ATOM 715 N N . ASN A 1 88 ? 12.165 13.539 -3.549 1.00 47.81 88 ASN A N 1
ATOM 716 C CA . ASN A 1 88 ? 11.285 14.539 -4.167 1.00 47.81 88 ASN A CA 1
ATOM 717 C C . ASN A 1 88 ? 12.079 15.494 -5.094 1.00 47.81 88 ASN A C 1
ATOM 719 O O . ASN A 1 88 ? 11.652 16.622 -5.311 1.00 47.81 88 ASN A O 1
ATOM 723 N N . ILE A 1 89 ? 13.251 15.089 -5.614 1.00 52.47 89 ILE A N 1
ATOM 724 C CA . ILE A 1 89 ? 14.159 15.992 -6.358 1.00 52.47 89 ILE A CA 1
ATOM 725 C C . ILE A 1 89 ? 14.458 15.544 -7.806 1.00 52.47 89 ILE A C 1
ATOM 727 O O . ILE A 1 89 ? 14.897 16.375 -8.589 1.00 52.47 89 ILE A O 1
ATOM 731 N N . LEU A 1 90 ? 14.181 14.305 -8.236 1.00 46.53 90 LEU A N 1
ATOM 732 C CA . LEU A 1 90 ? 14.716 13.811 -9.527 1.00 46.53 90 LEU A CA 1
ATOM 733 C C . LEU A 1 90 ? 13.714 13.553 -10.665 1.00 46.53 90 LEU A C 1
ATOM 735 O O . LEU A 1 90 ? 14.146 13.178 -11.745 1.00 46.53 90 LEU A O 1
ATOM 739 N N . LEU A 1 91 ? 12.412 13.794 -10.486 1.00 47.19 91 LEU A N 1
ATOM 740 C CA . LEU A 1 91 ? 11.427 13.648 -11.579 1.00 47.19 91 LEU A CA 1
ATOM 741 C C . LEU A 1 91 ? 10.768 14.974 -11.996 1.00 47.19 91 LEU A C 1
ATOM 743 O O . LEU A 1 91 ? 9.747 14.978 -12.669 1.00 47.19 91 LEU A O 1
ATOM 747 N N . GLY A 1 92 ? 11.351 16.108 -11.592 1.00 46.31 92 GLY A N 1
ATOM 748 C CA . GLY A 1 92 ? 10.882 17.452 -11.951 1.00 46.31 92 GLY A CA 1
ATOM 749 C C . GLY A 1 92 ? 11.742 18.175 -12.990 1.00 46.31 92 GLY A C 1
ATOM 750 O O . GLY A 1 92 ? 11.576 19.379 -13.161 1.00 46.31 92 GLY A O 1
ATOM 751 N N . SER A 1 93 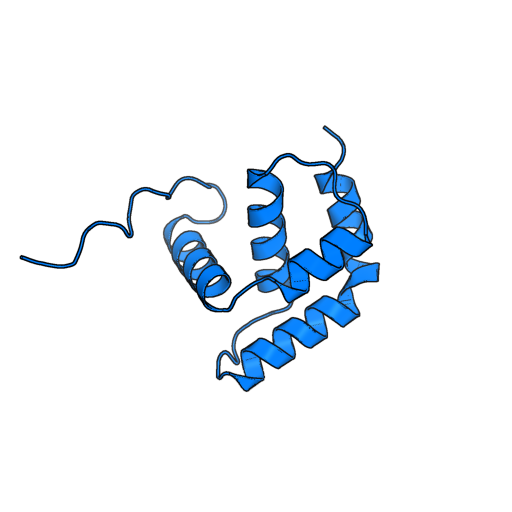? 12.682 17.494 -13.648 1.00 44.66 93 SER A N 1
ATOM 752 C CA . SER A 1 93 ? 13.513 18.098 -14.692 1.00 44.66 93 SER A CA 1
ATOM 753 C C . SER A 1 93 ? 13.542 17.216 -15.932 1.00 44.66 93 SER A C 1
ATOM 755 O O . SER A 1 93 ? 14.522 16.521 -16.158 1.00 44.66 93 SER A O 1
ATOM 757 N N . GLU A 1 94 ? 12.454 17.227 -16.696 1.00 49.62 94 GLU A N 1
ATOM 758 C CA . GLU A 1 94 ? 12.485 17.215 -18.163 1.00 49.62 94 GLU A CA 1
ATOM 759 C C . GLU A 1 94 ? 11.064 17.431 -18.703 1.00 49.62 94 GLU A C 1
ATOM 761 O O . GLU A 1 94 ? 10.213 16.557 -18.601 1.00 49.62 94 GLU A O 1
ATOM 766 N N . GLU A 1 95 ? 10.821 18.655 -19.181 1.00 37.00 95 GLU A N 1
ATOM 767 C CA . GLU A 1 95 ? 9.992 19.045 -20.339 1.00 37.00 95 GLU A CA 1
ATOM 768 C C . GLU A 1 95 ? 10.157 20.577 -20.475 1.00 37.00 95 GLU A C 1
ATOM 770 O O . GLU A 1 95 ? 9.626 21.362 -19.694 1.00 37.00 95 GLU A O 1
ATOM 775 N N . GLU A 1 96 ? 11.209 21.021 -21.171 1.00 38.53 96 GLU A N 1
ATOM 776 C CA . GLU A 1 96 ? 11.151 21.561 -22.544 1.00 38.53 96 GLU A CA 1
ATOM 777 C C . GLU A 1 96 ? 10.187 22.751 -22.737 1.00 38.53 96 GLU A C 1
ATOM 779 O O . GLU A 1 96 ? 9.025 22.579 -23.104 1.00 38.53 96 GLU A O 1
ATOM 784 N N . LYS A 1 97 ? 10.706 23.983 -22.605 1.00 31.78 97 LYS A N 1
ATOM 785 C CA . LYS A 1 97 ? 11.004 24.863 -23.756 1.00 31.78 97 LYS A CA 1
ATOM 786 C C . LYS A 1 97 ? 11.821 26.093 -23.367 1.00 31.78 97 LYS A C 1
ATOM 788 O O . LYS A 1 97 ? 11.533 26.680 -22.303 1.00 31.78 97 LYS A O 1
#

Secondary structure (DSSP, 8-state):
--SHHHHHHTHHHHHHHHHHHHHHHHHTT-TT--HHHHHHHHHHHHHHHT----HHHHHHHHHT--HHHHHHHHHHHHHHGGG----SSSSS-----

Foldseek 3Di:
DPALVVVVVCCVVCVVLLVVLLVVCVVVPNVVDDSVLLVVLLSLVVVVVPDHDDPVVSSVSSVPDDPVSSVVSVVCCVVPDPDDDDDPPPPPDDDDD

Radius of gyration: 14.43 Å; chains: 1; bounding box: 29×34×42 Å

Sequence (97 aa):
MANIDQIREWKQTVYPVLASKVEEFHLIGYDTATIEEVWECLIAKLERKKEVYKLHQLVAAIFNLSVNEYMNWLTISAYTGPNSLESNILLGSEEEK

Organism: NCBI:txid2171751

InterPro domains:
  IPR025716 Post-transcriptional regulator [PF13797] (8-87)

pLDDT: mean 80.87, std 18.16, range [31.78, 96.38]